Protein AF-A0A1X7UZU3-F1 (afdb_monomer_lite)

Foldseek 3Di:
DCDPQNVQVLAQADGCPAQQNDPFKLHGPVLVVPDPVVSVVVVPIDTDWLVLLVVLCVVCVVVPQDQVCCSVSSRGRDHNNDNDTRDD

Organism: Amphimedon queenslandica (NCBI:txid400682)

Structure (mmCIF, N/CA/C/O backbone):
data_AF-A0A1X7UZU3-F1
#
_entry.id   AF-A0A1X7UZU3-F1
#
loop_
_atom_site.group_PDB
_atom_site.id
_atom_site.type_symbol
_atom_site.label_atom_id
_atom_site.label_alt_id
_atom_site.label_comp_id
_atom_site.label_asym_id
_atom_site.label_entity_id
_atom_site.label_seq_id
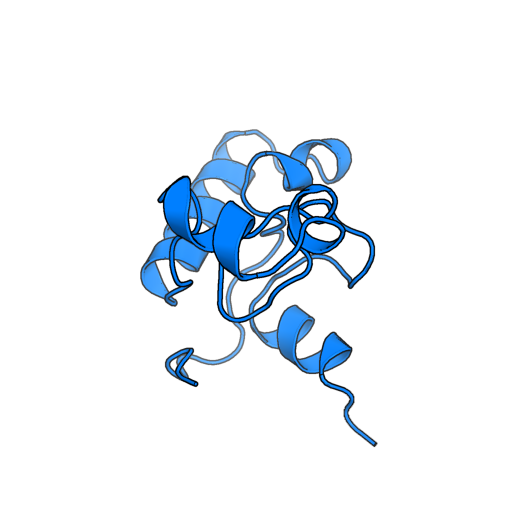_atom_site.pdbx_PDB_ins_code
_atom_site.Cartn_x
_atom_site.Cartn_y
_atom_site.Cartn_z
_atom_site.occupancy
_atom_site.B_iso_or_equiv
_atom_site.auth_seq_id
_atom_site.auth_comp_id
_atom_site.auth_asym_id
_atom_site.auth_atom_id
_atom_site.pdbx_PDB_model_num
ATOM 1 N N . MET A 1 1 ? -13.192 -12.467 -14.048 1.00 40.81 1 MET A N 1
ATOM 2 C CA . MET A 1 1 ? -11.851 -11.976 -14.427 1.00 40.81 1 MET A CA 1
ATOM 3 C C . MET A 1 1 ? -11.317 -11.212 -13.220 1.00 40.81 1 MET A C 1
ATOM 5 O O . MET A 1 1 ? -11.800 -10.121 -12.955 1.00 40.81 1 MET A O 1
ATOM 9 N N . PHE A 1 2 ? -10.468 -11.834 -12.396 1.00 45.84 2 PHE A N 1
ATOM 10 C CA . PHE A 1 2 ? -9.827 -11.150 -11.266 1.00 45.84 2 PHE A CA 1
ATOM 11 C C . PHE A 1 2 ? -8.796 -10.182 -11.852 1.00 45.84 2 PHE A C 1
ATOM 13 O O . PHE A 1 2 ? -7.752 -10.616 -12.322 1.00 45.84 2 PHE A O 1
ATOM 20 N N . GLY A 1 3 ? -9.144 -8.900 -11.946 1.00 57.38 3 GLY A N 1
ATOM 21 C CA . GLY A 1 3 ? -8.248 -7.883 -12.495 1.00 57.38 3 GLY A CA 1
ATOM 22 C C . GLY A 1 3 ? -7.128 -7.526 -11.517 1.00 57.38 3 GLY A C 1
ATOM 23 O O . GLY A 1 3 ? -7.286 -7.671 -10.303 1.00 57.38 3 GLY A O 1
ATOM 24 N N . ASP A 1 4 ? -6.028 -6.979 -12.036 1.00 62.25 4 ASP A N 1
ATOM 25 C CA . ASP A 1 4 ? -4.856 -6.533 -11.260 1.00 62.25 4 ASP A CA 1
ATOM 26 C C . ASP A 1 4 ? -5.208 -5.562 -10.114 1.00 62.25 4 ASP A C 1
ATOM 28 O O . ASP A 1 4 ? -4.491 -5.439 -9.117 1.00 62.25 4 ASP A O 1
ATOM 32 N N . TYR A 1 5 ? -6.354 -4.885 -10.225 1.00 62.28 5 TYR A N 1
ATOM 33 C CA . TYR A 1 5 ? -6.885 -3.989 -9.202 1.00 62.28 5 TYR A CA 1
ATOM 34 C C . TYR A 1 5 ? -7.371 -4.706 -7.940 1.00 62.28 5 TYR A C 1
ATOM 36 O O . TYR A 1 5 ? -7.174 -4.175 -6.847 1.00 62.28 5 TYR A O 1
ATOM 44 N N . GLU A 1 6 ? -7.942 -5.905 -8.067 1.00 71.06 6 GLU A N 1
ATOM 45 C CA . GLU A 1 6 ? -8.406 -6.697 -6.920 1.00 71.06 6 GLU A CA 1
ATOM 46 C C . GLU A 1 6 ? -7.237 -7.362 -6.191 1.00 71.06 6 GLU A C 1
ATOM 48 O O . GLU A 1 6 ? -7.238 -7.466 -4.964 1.00 71.06 6 GLU A O 1
ATOM 53 N N . PHE A 1 7 ? -6.173 -7.714 -6.921 1.00 77.62 7 PHE A N 1
ATOM 54 C CA . PHE A 1 7 ? -4.946 -8.236 -6.320 1.00 77.62 7 PHE A CA 1
ATOM 55 C C . PHE A 1 7 ? -4.322 -7.260 -5.320 1.00 77.62 7 PHE A C 1
ATOM 57 O O . PHE A 1 7 ? -3.762 -7.679 -4.314 1.00 77.62 7 PHE A O 1
ATOM 64 N N . ARG A 1 8 ? -4.470 -5.948 -5.524 1.00 81.88 8 ARG A N 1
ATOM 65 C CA . ARG A 1 8 ? -4.006 -4.938 -4.558 1.00 81.88 8 ARG A CA 1
ATOM 66 C C . ARG A 1 8 ? -4.767 -4.965 -3.239 1.00 81.88 8 ARG A C 1
ATOM 68 O O . ARG A 1 8 ? -4.150 -4.769 -2.190 1.00 81.88 8 ARG A O 1
ATOM 75 N N . ASN A 1 9 ? -6.071 -5.226 -3.286 1.00 82.88 9 ASN A N 1
ATOM 76 C CA . ASN A 1 9 ? -6.901 -5.321 -2.088 1.00 82.88 9 ASN A CA 1
ATOM 77 C C . ASN A 1 9 ? -6.456 -6.511 -1.223 1.00 82.88 9 ASN A C 1
ATOM 79 O O . ASN A 1 9 ? -6.402 -6.389 -0.001 1.00 82.88 9 ASN A O 1
ATOM 83 N N . LEU A 1 10 ? -6.016 -7.611 -1.853 1.00 86.62 10 LEU A N 1
ATOM 84 C CA . LEU A 1 10 ? -5.430 -8.762 -1.154 1.00 86.62 10 LEU A CA 1
ATOM 85 C C . LEU A 1 10 ? -4.156 -8.411 -0.379 1.00 86.62 10 LEU A C 1
ATOM 87 O O . LEU A 1 10 ? -3.849 -9.071 0.604 1.00 86.62 10 LEU A O 1
ATOM 91 N N . TYR A 1 11 ? -3.423 -7.373 -0.775 1.00 87.62 11 TYR A N 1
ATOM 92 C CA . TYR A 1 11 ? -2.239 -6.897 -0.054 1.00 87.62 11 TYR A CA 1
ATOM 93 C C . TYR A 1 11 ? -2.533 -5.698 0.863 1.00 87.62 11 TYR A C 1
ATOM 95 O O . TYR A 1 11 ? -1.608 -5.062 1.366 1.00 87.62 11 TYR A O 1
ATOM 103 N N . GLY A 1 12 ? -3.811 -5.378 1.101 1.00 88.19 12 GLY A N 1
ATOM 104 C CA . GLY A 1 12 ? -4.220 -4.316 2.020 1.00 88.19 12 GLY A CA 1
ATOM 105 C C . GLY A 1 12 ? -4.022 -2.899 1.477 1.00 88.19 12 GLY A C 1
ATOM 106 O O . GLY A 1 12 ? -3.937 -1.944 2.254 1.00 88.19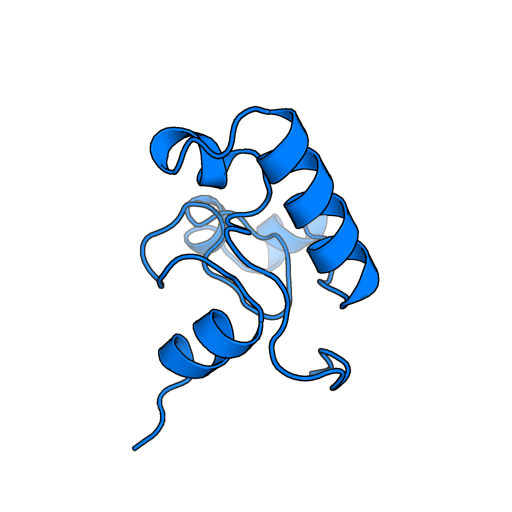 12 GLY A O 1
ATOM 107 N N . LEU A 1 13 ? -3.927 -2.738 0.154 1.00 88.75 13 LEU A N 1
ATOM 108 C CA . LEU A 1 13 ? -3.807 -1.430 -0.488 1.00 88.75 13 LEU A CA 1
ATOM 109 C C . LEU A 1 13 ? -5.186 -0.852 -0.805 1.00 88.75 13 LEU A C 1
ATOM 111 O O . LEU A 1 13 ? -6.058 -1.558 -1.297 1.00 88.75 13 LEU A O 1
ATOM 115 N N . SER A 1 14 ? -5.375 0.452 -0.595 1.00 83.75 14 SER A N 1
ATOM 116 C CA . SER A 1 14 ? -6.584 1.156 -1.041 1.00 83.75 14 SER A CA 1
ATOM 117 C C . SER A 1 14 ? -6.676 1.128 -2.566 1.00 83.75 14 SER A C 1
ATOM 119 O O . SER A 1 14 ? -5.633 1.127 -3.203 1.00 83.75 14 SER A O 1
ATOM 121 N N . GLY A 1 15 ? -7.864 1.180 -3.172 1.00 73.12 15 GLY A N 1
ATOM 122 C CA . GLY A 1 15 ? -8.092 1.033 -4.623 1.00 73.12 15 GLY A CA 1
ATOM 123 C C . GLY A 1 15 ? -7.232 1.879 -5.594 1.00 73.12 15 GLY A C 1
ATOM 124 O O . GLY A 1 15 ? -6.391 2.696 -5.216 1.00 73.12 15 GLY A O 1
ATOM 125 N N . ALA A 1 16 ? -7.426 1.632 -6.890 1.00 67.44 16 ALA A N 1
ATOM 126 C CA . ALA A 1 16 ? -6.585 2.097 -8.004 1.00 67.44 16 ALA A CA 1
ATOM 127 C C . ALA A 1 16 ? -6.388 3.618 -8.128 1.00 67.44 16 ALA A C 1
ATOM 129 O O . ALA A 1 16 ? -5.442 4.071 -8.765 1.00 67.44 16 ALA A O 1
ATOM 130 N N . SER A 1 17 ? -7.291 4.404 -7.544 1.00 68.44 17 SER A N 1
ATOM 131 C CA . SER A 1 17 ? -7.341 5.864 -7.656 1.00 68.44 17 SER A CA 1
ATOM 132 C C . SER A 1 17 ? -6.472 6.603 -6.630 1.00 68.44 17 SER A C 1
ATOM 134 O O . SER A 1 17 ? -6.432 7.833 -6.623 1.00 68.44 17 SER A O 1
ATOM 136 N N . GLY A 1 18 ? -5.788 5.877 -5.740 1.00 75.38 18 GLY A N 1
ATOM 137 C CA . GLY A 1 18 ? -4.927 6.465 -4.715 1.00 75.38 18 GLY A CA 1
ATOM 138 C C . GLY A 1 18 ? -3.617 7.041 -5.260 1.00 75.38 18 GLY A C 1
ATOM 139 O O . GLY A 1 18 ? -3.154 6.679 -6.341 1.00 75.38 18 GLY A O 1
ATOM 140 N N . ARG A 1 19 ? -2.962 7.889 -4.450 1.00 84.44 19 ARG A N 1
ATOM 141 C CA . ARG A 1 19 ? -1.642 8.465 -4.769 1.00 84.44 19 ARG A CA 1
ATOM 142 C C . ARG A 1 19 ? -0.616 7.385 -5.105 1.00 84.44 19 ARG A C 1
ATOM 144 O O . ARG A 1 19 ? 0.165 7.595 -6.013 1.00 84.44 19 ARG A O 1
ATOM 151 N N . HIS A 1 20 ? -0.615 6.252 -4.401 1.00 86.75 20 HIS A N 1
ATOM 152 C CA . HIS A 1 20 ? 0.292 5.133 -4.670 1.00 86.75 20 HIS A CA 1
ATOM 153 C C . HIS A 1 20 ? -0.508 3.932 -5.193 1.00 86.75 20 HIS A C 1
ATOM 155 O O . HIS A 1 20 ? -0.883 3.025 -4.442 1.00 86.75 20 HIS A O 1
ATOM 161 N N . CYS A 1 21 ? -0.803 3.950 -6.492 1.00 82.88 21 CYS A N 1
ATOM 162 C CA . CYS A 1 21 ? -1.676 2.979 -7.153 1.00 82.88 21 CYS A CA 1
ATOM 163 C C . CYS A 1 21 ? -0.972 1.683 -7.590 1.00 82.88 21 CYS A C 1
ATOM 165 O O . CYS A 1 21 ? -1.641 0.705 -7.903 1.00 82.88 21 CYS A O 1
ATOM 167 N N . CYS A 1 22 ? 0.360 1.631 -7.576 1.00 86.56 22 CYS A N 1
ATOM 168 C CA . CYS A 1 22 ? 1.120 0.450 -7.984 1.00 86.56 22 CYS A CA 1
ATOM 169 C C . CYS A 1 22 ? 1.174 -0.622 -6.879 1.00 86.56 22 CYS A C 1
ATOM 171 O O . CYS A 1 22 ? 1.344 -0.283 -5.703 1.00 86.56 22 CYS A O 1
ATOM 173 N N . LEU A 1 23 ? 1.051 -1.902 -7.256 1.00 86.56 23 LEU A N 1
ATOM 174 C CA . LEU A 1 23 ? 1.250 -3.046 -6.356 1.00 86.56 23 LEU A CA 1
ATOM 175 C C . LEU A 1 23 ? 2.738 -3.276 -6.054 1.00 86.56 23 LEU A C 1
ATOM 177 O O . LEU A 1 23 ? 3.115 -3.458 -4.902 1.00 86.56 23 LEU A O 1
ATOM 181 N N . TRP A 1 24 ? 3.577 -3.235 -7.087 1.00 87.12 24 TRP A N 1
ATOM 182 C CA . TRP A 1 24 ? 4.984 -3.639 -7.014 1.00 87.12 24 TRP A CA 1
ATOM 183 C C . TRP A 1 24 ? 5.907 -2.560 -6.457 1.00 87.12 24 TRP A C 1
ATOM 185 O O . TRP A 1 24 ? 6.981 -2.872 -5.955 1.00 87.12 24 TRP A O 1
ATOM 195 N N . CYS A 1 25 ? 5.519 -1.285 -6.522 1.00 88.19 25 CYS A N 1
ATOM 196 C CA . CYS A 1 25 ? 6.363 -0.191 -6.050 1.00 88.19 25 CYS A CA 1
ATOM 197 C C . CYS A 1 25 ? 5.578 0.953 -5.398 1.00 88.19 25 CYS A C 1
ATOM 199 O O . CYS A 1 25 ? 4.343 0.993 -5.399 1.00 88.19 25 CYS A O 1
ATOM 201 N N . THR A 1 26 ? 6.316 1.889 -4.805 1.00 89.00 26 THR A N 1
ATOM 202 C CA . THR A 1 26 ? 5.789 3.082 -4.129 1.00 89.00 26 THR A CA 1
ATOM 203 C C . THR A 1 26 ? 5.639 4.280 -5.061 1.00 89.00 26 THR A C 1
ATOM 205 O O . THR A 1 26 ? 5.457 5.399 -4.583 1.00 89.00 26 THR A O 1
ATOM 208 N N . ILE A 1 27 ? 5.682 4.082 -6.382 1.00 88.56 27 ILE A N 1
ATOM 209 C CA . ILE A 1 27 ? 5.560 5.191 -7.327 1.00 88.56 27 ILE A CA 1
ATOM 210 C C . ILE A 1 27 ? 4.257 5.972 -7.092 1.00 88.56 27 ILE A C 1
ATOM 212 O O . ILE A 1 27 ? 3.187 5.362 -6.953 1.00 88.56 27 ILE A O 1
ATOM 216 N N . PRO A 1 28 ? 4.326 7.309 -7.023 1.00 87.31 28 PRO A N 1
ATOM 217 C CA . PRO A 1 28 ? 3.134 8.115 -6.922 1.00 87.31 28 PRO A CA 1
ATOM 218 C C . PRO A 1 28 ? 2.525 8.371 -8.317 1.00 87.31 28 PRO A C 1
ATOM 220 O O . PRO A 1 28 ? 3.208 8.367 -9.343 1.00 87.31 28 PRO A O 1
ATOM 223 N N . SER A 1 29 ? 1.209 8.550 -8.374 1.00 86.31 29 SER A N 1
ATOM 224 C CA . SER A 1 29 ? 0.426 8.600 -9.613 1.00 86.31 29 SER A CA 1
ATOM 225 C C . SER A 1 29 ? 0.763 9.791 -10.518 1.00 86.31 29 SER A C 1
ATOM 227 O O . SER A 1 29 ? 0.567 9.730 -11.727 1.00 86.31 29 SER A O 1
ATOM 229 N N . ASP A 1 30 ? 1.276 10.879 -9.951 1.00 85.12 30 ASP A N 1
ATOM 230 C CA . ASP A 1 30 ? 1.821 12.034 -10.670 1.00 85.12 30 ASP A CA 1
ATOM 231 C C . ASP A 1 30 ? 3.084 11.670 -11.464 1.00 85.12 30 ASP A C 1
ATOM 233 O O . ASP A 1 30 ? 3.217 12.061 -12.624 1.00 85.12 30 ASP A O 1
ATOM 237 N N . LYS A 1 31 ? 3.962 10.837 -10.894 1.00 85.00 31 LYS A N 1
ATOM 238 C CA . LYS A 1 31 ? 5.191 10.364 -11.553 1.00 85.00 31 LYS A CA 1
ATOM 239 C C . LYS A 1 31 ? 4.931 9.325 -12.647 1.00 85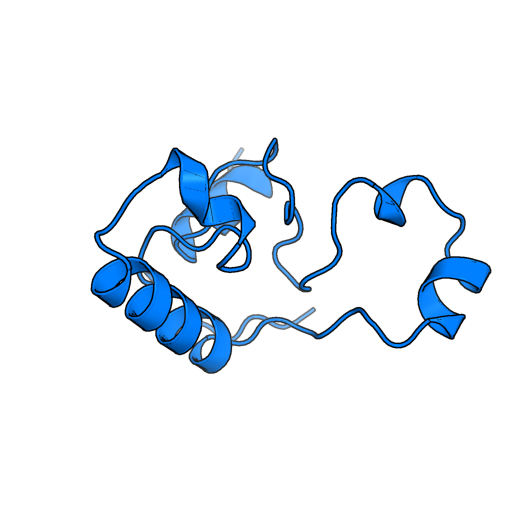.00 31 LYS A C 1
ATOM 241 O O . LYS A 1 31 ? 5.801 9.099 -13.488 1.00 85.00 31 LYS A O 1
ATOM 246 N N . LEU A 1 32 ? 3.735 8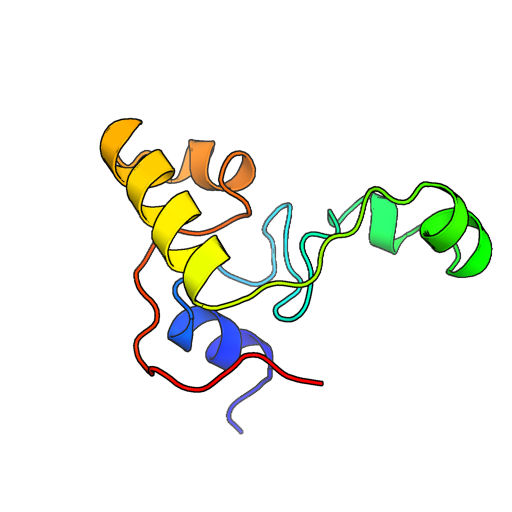.729 -12.695 1.00 83.25 32 LEU A N 1
ATOM 247 C CA . LEU A 1 32 ? 3.331 7.845 -13.798 1.00 83.25 32 LEU A CA 1
ATOM 248 C C . LEU A 1 32 ? 3.145 8.584 -15.131 1.00 83.25 32 LEU A C 1
ATOM 250 O O . LEU A 1 32 ? 3.246 7.951 -16.179 1.00 83.25 32 LEU A O 1
ATOM 254 N N . LYS A 1 33 ? 2.901 9.900 -15.101 1.00 83.50 33 LYS A N 1
ATOM 255 C CA . LYS A 1 33 ? 2.733 10.729 -16.308 1.00 83.50 33 LYS A CA 1
ATOM 256 C C . LYS A 1 33 ? 4.059 11.154 -16.943 1.00 83.50 33 LYS A C 1
ATOM 258 O O . LYS A 1 33 ? 4.070 11.588 -18.087 1.00 83.50 33 LYS A O 1
ATOM 263 N N . ILE A 1 34 ? 5.152 11.048 -16.190 1.00 85.62 34 ILE A N 1
ATOM 264 C CA . ILE A 1 34 ? 6.509 11.359 -16.647 1.00 85.62 34 ILE A CA 1
ATOM 265 C C . ILE A 1 34 ? 7.063 10.144 -17.394 1.00 85.62 34 ILE A C 1
ATOM 267 O O . ILE A 1 34 ? 6.725 9.006 -17.051 1.00 85.62 34 ILE A O 1
ATOM 271 N N . ASP A 1 35 ? 7.910 10.366 -18.397 1.00 84.25 35 ASP A N 1
ATOM 272 C CA . ASP A 1 35 ? 8.564 9.289 -19.132 1.00 84.25 35 ASP A CA 1
ATOM 273 C C . ASP A 1 35 ? 9.420 8.394 -18.213 1.00 84.25 35 ASP A C 1
ATOM 275 O O . ASP A 1 35 ? 9.850 8.772 -17.119 1.00 84.25 35 ASP A O 1
ATOM 279 N N . LYS A 1 36 ? 9.650 7.158 -18.661 1.00 79.88 36 LYS A N 1
ATOM 280 C CA . LYS A 1 36 ? 10.345 6.143 -17.868 1.00 79.88 36 LYS A CA 1
ATOM 281 C C . LYS A 1 36 ? 11.800 6.535 -17.571 1.00 79.88 36 LYS A C 1
ATOM 283 O O . LYS A 1 36 ? 12.263 6.252 -16.470 1.00 79.88 36 LYS A O 1
ATOM 288 N N . ALA A 1 37 ? 12.507 7.175 -18.504 1.00 79.12 37 ALA A N 1
ATOM 289 C CA . ALA A 1 37 ? 13.920 7.511 -18.332 1.00 79.12 37 ALA A CA 1
ATOM 290 C C . ALA A 1 37 ? 14.104 8.564 -17.228 1.00 79.12 37 ALA A C 1
ATOM 292 O O . ALA A 1 37 ? 14.854 8.332 -16.281 1.00 79.12 37 ALA A O 1
ATOM 293 N N . THR A 1 38 ? 13.324 9.644 -17.278 1.00 78.44 38 THR A N 1
ATOM 294 C CA . THR A 1 38 ? 13.330 10.716 -16.268 1.00 78.44 38 THR A CA 1
ATOM 295 C C . THR A 1 38 ? 12.834 10.226 -14.906 1.00 78.44 38 THR A C 1
ATOM 297 O O . THR A 1 38 ? 13.295 10.650 -13.848 1.00 78.44 38 THR A O 1
ATOM 300 N N . ARG A 1 39 ? 11.900 9.275 -14.898 1.00 76.88 39 ARG A N 1
ATOM 301 C CA . ARG A 1 39 ? 11.393 8.667 -13.666 1.00 76.88 39 ARG A CA 1
ATOM 302 C C . ARG A 1 39 ? 12.453 7.840 -12.929 1.00 76.88 39 ARG A C 1
ATOM 304 O O . ARG A 1 39 ? 12.485 7.862 -11.701 1.00 76.88 39 ARG A O 1
ATOM 311 N N . HIS A 1 40 ? 13.290 7.088 -13.647 1.00 72.00 40 HIS A N 1
ATOM 312 C CA . HIS A 1 40 ? 14.309 6.239 -13.019 1.00 72.00 40 HIS A CA 1
ATOM 313 C C . HIS A 1 40 ? 15.512 7.029 -12.489 1.00 72.00 40 HIS A C 1
ATOM 315 O O . HIS A 1 40 ? 16.147 6.570 -11.543 1.00 72.00 40 HIS A O 1
ATOM 321 N N 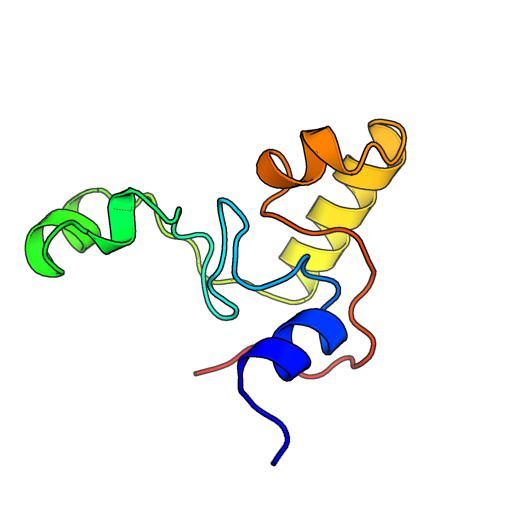. SER A 1 41 ? 15.796 8.224 -13.020 1.00 71.12 41 SER A N 1
ATOM 322 C CA . SER A 1 41 ? 16.899 9.062 -12.528 1.00 71.12 41 SER A CA 1
ATOM 323 C C . SER A 1 41 ? 16.669 9.642 -11.130 1.00 71.12 41 SER A C 1
ATOM 325 O O . SER A 1 41 ? 17.630 9.995 -10.457 1.00 71.12 41 SER A O 1
ATOM 327 N N . GLU A 1 42 ? 15.420 9.731 -10.662 1.00 67.25 42 GLU A N 1
ATOM 328 C CA . GLU A 1 42 ? 15.111 10.351 -9.366 1.00 67.25 42 GLU A CA 1
ATOM 329 C C . GLU A 1 42 ? 15.303 9.414 -8.157 1.00 67.25 42 GLU A C 1
ATOM 331 O O . GLU A 1 42 ? 15.236 9.879 -7.025 1.00 67.25 42 GLU A O 1
ATOM 336 N N . ASN A 1 43 ? 15.535 8.110 -8.356 1.00 63.53 43 ASN A N 1
ATOM 337 C CA . ASN A 1 43 ? 15.755 7.102 -7.298 1.00 63.53 43 ASN A CA 1
ATOM 338 C C . ASN A 1 43 ? 14.715 7.093 -6.145 1.00 63.53 43 ASN A C 1
ATOM 340 O O . ASN A 1 43 ? 14.957 6.556 -5.067 1.00 63.53 43 ASN A O 1
ATOM 344 N N . THR A 1 44 ? 13.532 7.679 -6.359 1.00 71.88 44 THR A N 1
ATOM 345 C CA . THR A 1 44 ? 12.472 7.840 -5.345 1.00 71.88 44 THR A CA 1
ATOM 346 C C . THR A 1 44 ? 11.507 6.654 -5.277 1.00 71.88 44 THR A C 1
ATOM 348 O O . THR A 1 44 ? 10.633 6.606 -4.409 1.00 71.88 44 THR A O 1
ATOM 351 N N . ILE A 1 45 ? 11.633 5.691 -6.194 1.00 83.88 45 ILE A N 1
ATOM 352 C CA . ILE A 1 45 ? 10.711 4.562 -6.327 1.00 83.88 45 ILE A CA 1
ATOM 353 C C . ILE A 1 45 ? 11.307 3.345 -5.632 1.00 83.88 45 ILE A C 1
ATOM 355 O O . ILE A 1 45 ? 12.246 2.733 -6.133 1.00 83.88 45 ILE A O 1
ATOM 359 N N . ALA A 1 46 ? 10.713 2.964 -4.505 1.00 87.00 46 ALA A N 1
ATOM 360 C CA . ALA A 1 46 ? 11.080 1.754 -3.788 1.00 87.00 46 ALA A CA 1
ATOM 361 C C . ALA A 1 46 ? 10.164 0.585 -4.194 1.00 87.00 46 ALA A C 1
ATOM 363 O O . ALA A 1 46 ? 8.956 0.791 -4.390 1.00 87.00 46 ALA A O 1
ATOM 364 N N . PRO A 1 47 ? 10.693 -0.646 -4.304 1.00 88.81 47 PRO A N 1
ATOM 365 C CA . PRO A 1 47 ? 9.864 -1.837 -4.441 1.00 88.81 47 PRO A CA 1
ATOM 366 C C . PRO A 1 47 ? 9.042 -2.066 -3.166 1.00 88.81 47 PRO A C 1
ATOM 368 O O . PRO A 1 47 ? 9.473 -1.735 -2.059 1.00 88.81 47 PRO A O 1
ATOM 371 N N . ARG A 1 48 ? 7.844 -2.638 -3.309 1.00 89.50 48 ARG A N 1
ATOM 372 C CA . ARG A 1 48 ? 7.036 -3.072 -2.167 1.00 89.50 48 ARG A CA 1
ATOM 373 C C . ARG A 1 48 ? 7.433 -4.477 -1.752 1.00 89.50 48 ARG A C 1
ATOM 375 O O . ARG A 1 48 ? 7.624 -5.359 -2.576 1.00 89.50 48 ARG A O 1
ATOM 382 N N . SER A 1 49 ? 7.462 -4.686 -0.448 1.00 90.62 49 SER A N 1
ATOM 383 C CA . SER A 1 49 ? 7.577 -5.999 0.180 1.00 90.62 49 SER A CA 1
ATOM 384 C C . SER A 1 49 ? 6.499 -6.166 1.245 1.00 90.62 49 SER A C 1
ATOM 386 O O . SER A 1 49 ? 5.997 -5.174 1.784 1.00 90.62 49 SER A O 1
ATOM 388 N N . LEU A 1 50 ? 6.174 -7.409 1.601 1.00 90.12 50 LEU A N 1
ATOM 389 C CA . LEU A 1 50 ? 5.236 -7.699 2.692 1.00 90.12 50 LEU A CA 1
ATOM 390 C C . LEU A 1 50 ? 5.652 -7.013 4.001 1.00 90.12 50 LEU A C 1
ATOM 392 O O . LEU A 1 50 ? 4.810 -6.456 4.702 1.00 90.12 50 LEU A O 1
ATOM 396 N N . THR A 1 51 ? 6.957 -6.964 4.280 1.00 90.75 51 THR A N 1
ATOM 397 C CA . THR A 1 51 ? 7.518 -6.255 5.436 1.00 90.75 51 THR A CA 1
ATOM 398 C C . THR A 1 51 ? 7.209 -4.761 5.383 1.00 90.75 51 THR A C 1
ATOM 400 O O . THR A 1 51 ? 6.689 -4.209 6.351 1.00 90.75 51 THR A O 1
ATOM 403 N N . SER A 1 52 ? 7.450 -4.110 4.237 1.00 90.62 52 SER A N 1
ATOM 404 C CA . SER A 1 52 ? 7.167 -2.678 4.067 1.00 90.62 52 SER A CA 1
ATOM 405 C C . SER A 1 52 ? 5.675 -2.355 4.201 1.00 90.62 52 SER A C 1
ATOM 407 O O . SER A 1 52 ? 5.311 -1.329 4.773 1.00 90.62 52 SER A O 1
ATOM 409 N N . LEU A 1 53 ? 4.802 -3.247 3.715 1.00 91.38 53 LEU A N 1
ATOM 410 C CA . LEU A 1 53 ? 3.353 -3.106 3.833 1.00 91.38 53 LEU A CA 1
ATOM 411 C C . LEU A 1 53 ? 2.901 -3.246 5.281 1.00 91.38 53 LEU A C 1
ATOM 413 O O . LEU A 1 53 ? 2.149 -2.406 5.763 1.00 91.38 53 LEU A O 1
ATOM 417 N N . SER A 1 54 ? 3.401 -4.261 5.986 1.00 92.38 54 SER A N 1
ATOM 418 C CA . SER A 1 54 ? 3.114 -4.469 7.406 1.00 92.38 54 SER A CA 1
ATOM 419 C C . SER A 1 54 ? 3.540 -3.260 8.241 1.00 92.38 54 SER A C 1
ATOM 421 O O . SER A 1 54 ? 2.748 -2.743 9.027 1.00 92.38 54 SER A O 1
ATOM 423 N N . GLN A 1 55 ? 4.746 -2.733 8.004 1.00 93.62 55 GLN A N 1
ATOM 424 C CA . GLN A 1 55 ? 5.235 -1.537 8.688 1.00 93.62 55 GLN A CA 1
ATOM 425 C C . GLN A 1 55 ? 4.349 -0.315 8.407 1.00 93.62 55 GLN A C 1
ATOM 427 O O . GLN A 1 55 ? 3.918 0.362 9.338 1.00 93.62 55 GLN A O 1
ATOM 432 N N . LYS A 1 56 ? 4.021 -0.047 7.137 1.00 92.44 56 LYS A N 1
ATOM 433 C CA . LYS A 1 56 ? 3.171 1.096 6.765 1.00 92.44 56 LYS A CA 1
ATOM 434 C C . LYS A 1 56 ? 1.748 0.965 7.288 1.00 92.44 56 LYS A C 1
ATOM 436 O O . LYS A 1 56 ? 1.146 1.971 7.650 1.00 92.44 56 LYS A O 1
ATOM 441 N N . TYR A 1 57 ? 1.229 -0.256 7.367 1.00 93.19 57 TYR A N 1
ATOM 442 C CA . TYR A 1 57 ? -0.044 -0.518 8.017 1.00 93.19 57 TYR A CA 1
ATOM 443 C C . TYR A 1 57 ? 0.017 -0.170 9.507 1.00 93.19 57 TYR A C 1
ATOM 445 O O . TYR A 1 57 ? -0.865 0.533 9.983 1.00 93.19 57 TYR A O 1
ATOM 453 N N . GLN A 1 58 ? 1.065 -0.580 10.231 1.00 94.19 58 GLN A N 1
ATOM 454 C CA . GLN A 1 58 ? 1.239 -0.201 11.640 1.00 94.19 58 GLN A CA 1
ATOM 455 C C . GLN A 1 58 ? 1.318 1.318 11.812 1.00 94.19 58 GLN A C 1
ATOM 457 O O . GLN A 1 58 ? 0.595 1.868 12.634 1.00 94.19 58 GLN A O 1
ATOM 462 N N . GLU A 1 59 ? 2.101 2.014 10.982 1.00 93.81 59 GLU A N 1
ATOM 463 C CA . GLU A 1 59 ? 2.150 3.483 10.987 1.00 93.81 59 GLU A CA 1
ATOM 464 C C . GLU A 1 59 ? 0.761 4.106 10.750 1.00 93.81 59 GLU A C 1
ATOM 466 O O . GLU A 1 59 ? 0.381 5.059 11.433 1.00 93.81 59 GLU A O 1
ATOM 471 N N . PHE A 1 60 ? -0.026 3.547 9.825 1.00 93.00 60 PHE A N 1
ATOM 472 C CA . PHE A 1 60 ? -1.398 3.979 9.555 1.00 93.00 60 PHE A CA 1
ATOM 473 C C . PHE A 1 60 ? -2.335 3.749 10.752 1.00 93.00 60 PHE A C 1
ATOM 475 O O . PHE A 1 60 ? -3.151 4.621 11.070 1.00 93.00 60 PHE A O 1
ATOM 482 N N . VAL A 1 61 ? -2.193 2.612 11.443 1.00 93.44 61 VAL A N 1
ATOM 483 C CA . VAL A 1 61 ? -2.941 2.293 12.668 1.00 93.44 61 VAL A CA 1
ATOM 484 C C . VAL A 1 61 ? -2.590 3.279 13.779 1.00 93.44 61 VAL A C 1
ATOM 486 O O . VAL A 1 61 ? -3.485 3.898 14.353 1.00 93.44 61 VAL A O 1
ATOM 489 N N . THR A 1 62 ? -1.297 3.480 14.045 1.00 93.38 62 THR A N 1
ATOM 490 C CA . THR A 1 62 ? -0.796 4.404 15.072 1.00 93.38 62 THR A CA 1
ATOM 491 C C . THR A 1 62 ? -1.206 5.850 14.789 1.00 93.38 62 THR A C 1
ATOM 493 O O . THR A 1 62 ? -1.481 6.606 15.715 1.00 93.38 62 THR A O 1
ATOM 496 N N . ALA A 1 63 ? -1.329 6.234 13.516 1.00 91.31 63 ALA A N 1
ATOM 497 C CA . ALA A 1 63 ? -1.818 7.548 13.104 1.00 91.31 63 ALA A CA 1
ATOM 498 C C . ALA A 1 63 ? -3.352 7.720 13.193 1.00 91.31 63 ALA A C 1
ATOM 500 O O . ALA A 1 63 ? -3.881 8.744 12.744 1.00 91.31 63 ALA A O 1
ATOM 501 N N . GLY A 1 64 ? -4.071 6.738 13.748 1.00 92.69 64 GLY A N 1
ATOM 502 C CA . GLY A 1 64 ? -5.506 6.814 14.021 1.00 92.69 64 GLY A CA 1
ATOM 503 C C . GLY A 1 64 ? -6.409 6.339 12.881 1.00 92.69 64 GLY A C 1
ATOM 504 O O . GLY A 1 64 ? -7.569 6.737 12.832 1.00 92.69 64 GLY A O 1
ATOM 505 N N . PHE A 1 65 ? -5.907 5.516 11.951 1.00 88.62 65 PHE A N 1
ATOM 506 C CA . PHE A 1 65 ? -6.736 4.805 10.961 1.00 88.62 65 PHE A CA 1
ATOM 507 C C . PHE A 1 65 ? -7.556 5.692 10.001 1.00 88.62 65 PHE A C 1
ATOM 509 O O . PHE A 1 65 ? -8.575 5.286 9.437 1.00 88.62 65 PHE A O 1
ATOM 516 N N . ASN A 1 66 ? -7.124 6.932 9.776 1.00 89.00 66 ASN A N 1
ATOM 517 C CA . ASN A 1 66 ? -7.877 7.877 8.959 1.00 89.00 66 ASN A CA 1
ATOM 518 C C . ASN A 1 66 ? -7.665 7.631 7.456 1.00 89.00 66 ASN A C 1
ATOM 520 O O . ASN A 1 66 ? -6.653 8.053 6.894 1.00 89.00 66 ASN A O 1
ATOM 524 N N . LEU A 1 67 ? -8.655 7.048 6.772 1.00 87.19 67 LEU A N 1
ATOM 525 C CA . LEU A 1 67 ? -8.601 6.739 5.333 1.00 87.19 67 LEU A CA 1
ATOM 526 C C . LEU A 1 67 ? -8.223 7.940 4.446 1.00 87.19 67 LEU A C 1
ATOM 528 O O . LEU A 1 67 ? -7.505 7.771 3.462 1.00 87.19 67 LEU A O 1
ATOM 532 N N . LYS A 1 68 ? -8.601 9.175 4.814 1.00 85.94 68 LYS A N 1
ATOM 533 C CA . LYS A 1 68 ? -8.211 10.389 4.063 1.00 85.94 68 LYS A CA 1
ATOM 534 C C . LYS A 1 68 ? -6.694 10.629 4.079 1.00 85.94 68 LYS A C 1
ATOM 536 O O . LYS A 1 68 ? -6.157 11.325 3.213 1.00 85.94 68 LYS A O 1
ATOM 541 N N . ARG A 1 69 ? -5.996 10.055 5.064 1.00 86.69 69 ARG A N 1
ATOM 542 C CA . ARG A 1 69 ? -4.541 10.113 5.245 1.00 86.69 69 ARG A CA 1
ATOM 543 C C . ARG A 1 69 ? -3.807 8.877 4.721 1.00 86.69 69 ARG A C 1
ATOM 545 O O . ARG A 1 69 ? -2.585 8.925 4.662 1.00 86.69 69 ARG A O 1
ATOM 552 N N . ALA A 1 70 ? -4.494 7.832 4.246 1.00 87.44 70 ALA A N 1
ATOM 553 C CA . ALA A 1 70 ? -3.864 6.615 3.708 1.00 87.44 70 ALA A CA 1
ATOM 554 C C . ALA A 1 70 ? -2.822 6.902 2.609 1.00 87.44 70 ALA A C 1
ATOM 556 O O . ALA A 1 70 ? -1.803 6.221 2.498 1.00 87.44 70 ALA A O 1
ATOM 557 N N . LYS A 1 71 ? -3.020 7.978 1.835 1.00 87.56 71 LYS A N 1
ATOM 558 C CA . LYS A 1 71 ? -2.065 8.462 0.824 1.00 87.56 71 LYS A CA 1
ATOM 559 C C . LYS A 1 71 ? -0.665 8.777 1.369 1.00 87.56 71 LYS A C 1
ATOM 561 O O . LYS A 1 71 ? 0.276 8.753 0.589 1.00 87.56 71 LYS A O 1
ATOM 566 N N . PHE A 1 72 ? -0.528 9.077 2.661 1.00 88.69 72 PHE A N 1
ATOM 567 C CA . PHE A 1 72 ? 0.758 9.335 3.320 1.00 88.69 72 PHE A CA 1
ATOM 568 C C . PHE A 1 72 ? 1.440 8.051 3.818 1.00 88.69 72 PHE A C 1
ATOM 570 O O . PHE A 1 72 ? 2.629 8.062 4.109 1.00 88.69 72 PHE A O 1
ATOM 577 N N . PHE A 1 73 ? 0.710 6.935 3.850 1.00 90.88 73 PHE A N 1
ATOM 578 C CA . PHE A 1 73 ? 1.189 5.622 4.284 1.00 90.88 73 PHE A CA 1
ATOM 579 C C . PHE A 1 73 ? 1.252 4.654 3.098 1.00 90.88 73 PHE A C 1
ATOM 581 O O . PHE A 1 73 ? 0.806 3.515 3.177 1.00 90.88 73 PHE A O 1
ATOM 588 N N . ASN A 1 74 ? 1.742 5.124 1.945 1.00 89.62 74 ASN A N 1
ATOM 589 C CA . ASN A 1 74 ? 1.840 4.340 0.706 1.00 89.62 74 ASN A CA 1
ATOM 590 C C . ASN A 1 74 ? 0.513 3.697 0.256 1.00 89.62 74 ASN A C 1
ATOM 592 O O . ASN A 1 74 ? 0.507 2.671 -0.428 1.00 89.62 74 ASN A O 1
ATOM 596 N N . SER A 1 75 ? -0.622 4.319 0.600 1.00 90.19 75 SER A N 1
ATOM 597 C CA . SER A 1 75 ? -1.968 3.800 0.314 1.00 90.19 75 SER A CA 1
ATOM 598 C C . SER A 1 75 ? -2.255 2.440 0.967 1.00 90.19 75 SER A C 1
ATOM 600 O O . SER A 1 75 ? -3.093 1.696 0.470 1.00 90.19 75 SER A O 1
ATOM 602 N N . VAL A 1 76 ? -1.565 2.102 2.060 1.00 91.12 76 VAL A N 1
ATOM 603 C CA . VAL A 1 76 ? -1.831 0.900 2.859 1.00 91.12 76 VAL A CA 1
ATOM 604 C C . VAL A 1 76 ? -2.944 1.205 3.862 1.00 91.12 76 VAL A C 1
ATOM 606 O O . VAL A 1 76 ? -2.848 2.167 4.618 1.00 91.12 76 VAL A O 1
ATOM 609 N N . ILE A 1 77 ? -4.004 0.399 3.847 1.00 90.94 77 ILE A N 1
ATOM 610 C CA . ILE A 1 77 ? -5.180 0.533 4.726 1.00 90.94 77 ILE A CA 1
ATOM 611 C C . ILE A 1 77 ? -5.526 -0.764 5.461 1.00 90.94 77 ILE A C 1
ATOM 613 O O . ILE A 1 77 ? -6.389 -0.763 6.335 1.00 90.94 77 ILE A O 1
ATOM 617 N N . GLY A 1 78 ? -4.868 -1.866 5.105 1.00 91.06 78 GLY A N 1
ATOM 618 C CA . GLY A 1 78 ? -5.114 -3.193 5.648 1.00 91.06 78 GLY A CA 1
ATOM 619 C C . GLY A 1 78 ? -3.837 -4.019 5.727 1.00 91.06 78 GLY A C 1
ATOM 620 O O . GLY A 1 78 ? -2.791 -3.645 5.194 1.00 91.06 78 GLY A O 1
ATOM 621 N N . LYS A 1 79 ? -3.946 -5.174 6.382 1.00 89.88 79 LYS A N 1
ATOM 622 C CA . LYS A 1 79 ? -2.914 -6.212 6.340 1.00 89.88 79 LYS A CA 1
ATOM 623 C C . LYS A 1 79 ? -2.990 -6.957 5.009 1.00 89.88 79 LYS A C 1
ATOM 625 O O . LYS A 1 79 ? -4.067 -7.074 4.428 1.00 89.88 79 LYS A O 1
ATOM 630 N N . ALA A 1 80 ? -1.862 -7.504 4.569 1.00 88.19 80 ALA A N 1
ATOM 631 C CA . ALA A 1 80 ? -1.872 -8.471 3.483 1.00 88.19 80 ALA A CA 1
ATOM 632 C C . ALA A 1 80 ? -2.632 -9.732 3.922 1.00 88.19 80 ALA A C 1
ATOM 634 O O . ALA A 1 80 ? -2.382 -10.274 4.997 1.00 88.19 80 ALA A O 1
ATOM 635 N N . PHE A 1 81 ? -3.570 -10.167 3.090 1.00 85.69 81 PHE A N 1
ATOM 636 C CA . PHE A 1 81 ? -4.382 -11.359 3.287 1.00 85.69 81 PHE A CA 1
ATOM 637 C C . PHE A 1 81 ? -3.556 -12.633 3.084 1.00 85.69 81 PHE A C 1
ATOM 639 O O . PHE A 1 81 ? -3.713 -13.604 3.817 1.00 85.69 81 PHE A O 1
ATOM 646 N N . PHE A 1 82 ? -2.631 -12.605 2.122 1.00 81.56 82 PHE A N 1
ATOM 647 C CA . PHE A 1 82 ? -1.716 -13.704 1.842 1.00 81.56 82 PHE A CA 1
ATOM 648 C C . PHE A 1 82 ? -0.275 -13.321 2.169 1.00 81.56 82 PHE A C 1
ATOM 650 O O .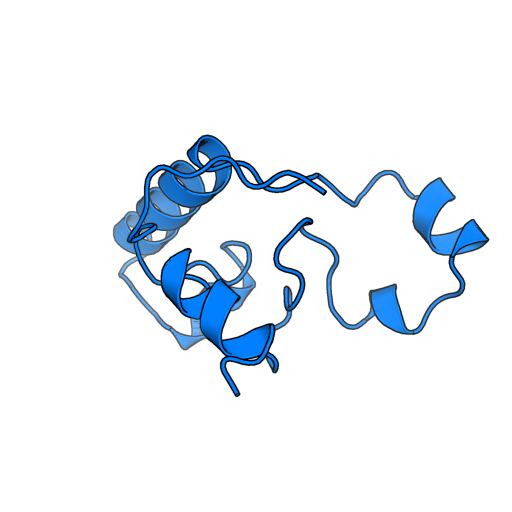 PHE A 1 82 ? 0.179 -12.220 1.854 1.00 81.56 82 PHE A O 1
ATOM 657 N N . ASN A 1 83 ? 0.476 -14.271 2.726 1.00 83.56 83 ASN A N 1
ATOM 658 C CA . ASN A 1 83 ? 1.918 -14.147 2.935 1.00 83.56 83 ASN A CA 1
ATOM 659 C C . ASN A 1 83 ? 2.699 -14.580 1.680 1.00 83.56 83 ASN A C 1
ATOM 661 O O . ASN A 1 83 ? 3.631 -15.378 1.756 1.00 83.56 83 ASN A O 1
ATOM 665 N N . ILE A 1 84 ? 2.260 -14.110 0.510 1.00 83.75 84 ILE A N 1
ATOM 666 C CA . ILE A 1 84 ? 2.897 -14.401 -0.779 1.00 83.75 84 ILE A CA 1
ATOM 667 C C . ILE A 1 84 ? 3.823 -13.228 -1.120 1.00 83.75 84 ILE A C 1
ATOM 669 O O . ILE A 1 84 ? 3.367 -12.081 -1.107 1.00 83.75 84 ILE A O 1
ATOM 673 N N . PRO A 1 85 ? 5.117 -13.465 -1.395 1.00 81.94 85 PRO A N 1
ATOM 674 C CA . PRO A 1 85 ? 6.042 -12.397 -1.745 1.00 81.94 85 PRO A CA 1
ATOM 675 C C . PRO A 1 85 ? 5.561 -11.601 -2.961 1.00 81.94 85 PRO A C 1
ATOM 677 O O . PRO A 1 85 ? 5.213 -12.169 -3.996 1.00 81.94 85 PRO A O 1
ATOM 680 N N . ILE A 1 86 ? 5.601 -10.273 -2.852 1.00 82.12 86 ILE A N 1
ATOM 681 C CA . ILE A 1 86 ? 5.363 -9.381 -3.988 1.00 82.12 86 ILE A CA 1
ATOM 682 C C . ILE A 1 86 ? 6.638 -9.401 -4.832 1.00 82.12 86 ILE A C 1
ATOM 684 O O . ILE A 1 86 ? 7.621 -8.743 -4.500 1.00 82.12 86 ILE A O 1
ATOM 688 N N . SER A 1 87 ? 6.630 -10.208 -5.887 1.00 73.31 87 SER A N 1
ATOM 689 C CA . SER A 1 87 ? 7.702 -10.300 -6.880 1.00 73.31 87 SER A CA 1
ATOM 690 C C . SER A 1 87 ? 7.117 -10.051 -8.269 1.00 73.31 87 SER A C 1
ATOM 692 O O . SER A 1 87 ? 5.931 -10.306 -8.495 1.00 73.31 87 SER A O 1
ATOM 694 N N . GLN A 1 88 ? 7.922 -9.454 -9.147 1.00 59.97 88 GLN A N 1
ATOM 695 C CA . GLN A 1 88 ? 7.602 -9.228 -10.556 1.00 59.97 88 GLN A CA 1
ATOM 696 C C . GLN A 1 88 ? 8.482 -10.136 -11.408 1.00 59.97 88 GLN A C 1
ATOM 698 O O . GLN A 1 88 ? 9.663 -10.297 -11.023 1.00 59.97 88 GLN A O 1
#

pLDDT: mean 82.99, std 10.44, range [40.81, 94.19]

Radius of gyration: 12.91 Å; chains: 1; bounding box: 29×26×34 Å

Secondary structure (DSSP, 8-state):
---HHHHHHHTTB--TTSSS--SSB---TTGGGS-HHHHHHT---PBP-HHHHHHHHHHHHHTT--GGGGGGTTTB-S--SS------

Sequence (88 aa):
MFGDYEFRNLYGLSGASGRHCCLWCTIPSDKLKIDKATRHSENTIAPRSLTSLSQKYQEFVTAGFNLKRAKFFNSVIGKAFFNIPISQ